Protein AF-A0A316DZK2-F1 (afdb_monomer)

Mean predicted aligned error: 5.77 Å

pLDDT: mean 85.14, std 9.12, range [50.69, 95.19]

Solvent-accessible surface area (backbone atoms only — not comparable to full-atom values): 5321 Å² total; per-residue (Å²): 132,59,74,68,58,55,52,53,51,51,52,32,53,53,52,26,54,52,23,50,53,50,22,53,54,19,45,54,47,18,72,75,63,73,36,71,27,23,49,31,23,23,52,16,24,47,54,41,28,51,48,39,60,46,48,61,54,49,52,55,55,36,69,74,75,49,57,74,67,59,48,53,53,49,54,50,51,56,47,55,54,45,51,54,24,48,50,42,19,49,53,12,48,52,49,46,51,53,55,52,58,65,71,77,110

Radius of gyration: 16.9 Å; Cα contacts (8 Å, |Δi|>4): 92; chains: 1; bounding box: 46×22×47 Å

Sequence (105 aa):
MDNYEIYFLFGSIIGFIVQVVIFIFSLLYYLKSKSIAGLLMGVGSCLSALLFIIRPILTTLIARNMGAMELVNIQGYLTIVGALFACVFTIGFVLAILKMLKTTN

Secondary structure (DSSP, 8-state):
--HHHHHHHHHHHHHHHHHHHHHHHHHHHHHHH--HHHHHHHHHHHHHHHHHHHHHHHHHHHHHHS-HHHHHHHHHHHHHHHHHHHHHHHHHHHHHHHHHHHHH-

Structure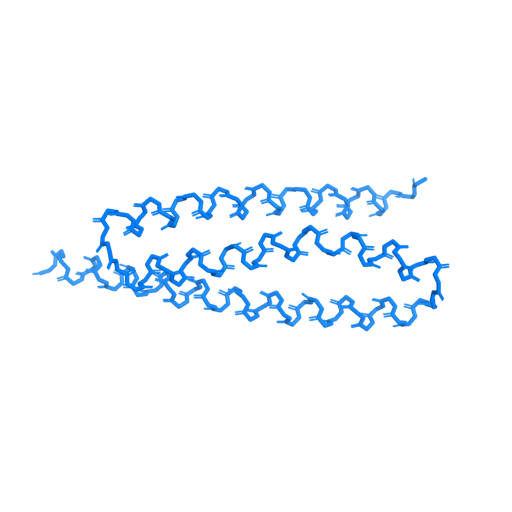 (mmCIF, N/CA/C/O backbone):
data_AF-A0A316DZK2-F1
#
_entry.id   AF-A0A316DZK2-F1
#
loop_
_atom_site.group_PDB
_atom_site.id
_atom_site.type_symbol
_atom_site.label_atom_id
_atom_site.label_alt_id
_atom_site.label_comp_id
_atom_site.label_asym_id
_atom_site.label_entity_id
_atom_site.label_seq_id
_atom_site.pdbx_PDB_ins_code
_atom_site.Cartn_x
_atom_site.Cartn_y
_atom_site.Cartn_z
_atom_site.occupancy
_atom_site.B_iso_or_equiv
_atom_site.auth_seq_id
_atom_site.auth_comp_id
_atom_site.auth_asym_id
_atom_site.auth_atom_id
_atom_site.pdbx_PDB_model_num
ATOM 1 N N . MET A 1 1 ? 6.488 4.097 -29.604 1.00 51.59 1 MET A N 1
ATOM 2 C CA . MET A 1 1 ? 5.915 3.484 -28.394 1.00 51.59 1 MET A CA 1
ATOM 3 C C . MET A 1 1 ? 4.892 2.501 -28.881 1.00 51.59 1 MET A C 1
ATOM 5 O O . MET A 1 1 ? 3.932 2.910 -29.527 1.00 51.59 1 MET A O 1
ATOM 9 N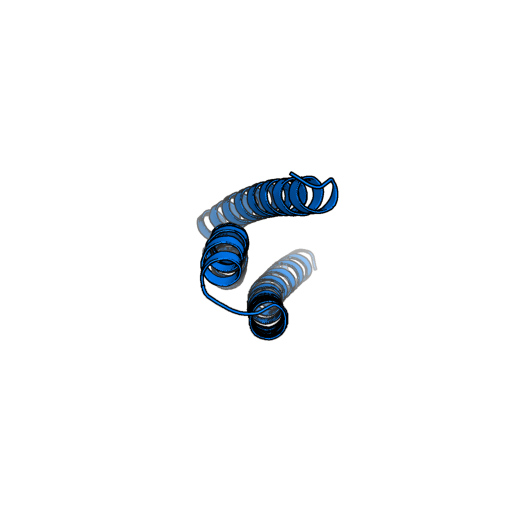 N . ASP A 1 2 ? 5.159 1.225 -28.674 1.00 53.94 2 ASP A N 1
ATOM 10 C CA . ASP A 1 2 ? 4.242 0.174 -29.085 1.00 53.94 2 ASP A CA 1
ATOM 11 C C . ASP A 1 2 ? 2.998 0.197 -28.187 1.00 53.94 2 ASP A C 1
ATOM 13 O O . ASP A 1 2 ? 3.070 0.570 -27.014 1.00 53.94 2 ASP A O 1
ATOM 17 N N . ASN A 1 3 ? 1.841 -0.198 -28.726 1.00 67.88 3 ASN A N 1
ATOM 18 C CA . ASN A 1 3 ? 0.547 -0.114 -28.031 1.00 67.88 3 ASN A CA 1
ATOM 19 C C . ASN A 1 3 ? 0.567 -0.726 -26.613 1.00 67.88 3 ASN A C 1
ATOM 21 O O . ASN A 1 3 ? -0.118 -0.229 -25.721 1.00 67.88 3 ASN A O 1
ATOM 25 N N . TYR A 1 4 ? 1.375 -1.765 -26.371 1.00 64.50 4 TYR A N 1
ATOM 26 C CA . TYR A 1 4 ? 1.493 -2.420 -25.063 1.00 64.50 4 TYR A CA 1
ATOM 27 C C . TYR A 1 4 ? 2.124 -1.527 -23.977 1.00 64.50 4 TYR A C 1
ATOM 29 O O . TYR A 1 4 ? 1.731 -1.612 -22.813 1.00 64.50 4 TYR A O 1
ATOM 37 N N . GLU A 1 5 ? 3.059 -0.641 -24.333 1.00 65.81 5 GLU A N 1
ATOM 38 C CA . GLU A 1 5 ? 3.719 0.271 -23.386 1.00 65.81 5 GLU A CA 1
ATOM 39 C C . GLU A 1 5 ? 2.728 1.304 -22.851 1.00 65.81 5 GLU A C 1
ATOM 41 O O . GLU A 1 5 ? 2.719 1.620 -21.660 1.00 65.81 5 GLU A O 1
ATOM 46 N N . ILE A 1 6 ? 1.844 1.783 -23.730 1.00 71.81 6 ILE A N 1
ATOM 47 C CA . ILE A 1 6 ? 0.790 2.744 -23.399 1.00 71.81 6 ILE A CA 1
ATOM 48 C C . ILE A 1 6 ? -0.220 2.114 -22.431 1.00 71.81 6 ILE A C 1
ATOM 50 O O . ILE A 1 6 ? -0.569 2.747 -21.435 1.00 71.81 6 ILE A O 1
ATOM 54 N N . TYR A 1 7 ? -0.638 0.861 -22.652 1.00 75.38 7 TYR A N 1
ATOM 55 C CA . TYR A 1 7 ? -1.524 0.154 -21.716 1.00 75.38 7 TYR A CA 1
ATOM 56 C C . TYR A 1 7 ? -0.885 -0.038 -20.339 1.00 75.38 7 TYR A C 1
ATOM 58 O O . TYR A 1 7 ? -1.549 0.160 -19.319 1.00 75.38 7 TYR A O 1
ATOM 66 N N . PHE A 1 8 ? 0.403 -0.388 -20.291 1.00 71.94 8 PHE A N 1
ATOM 67 C CA .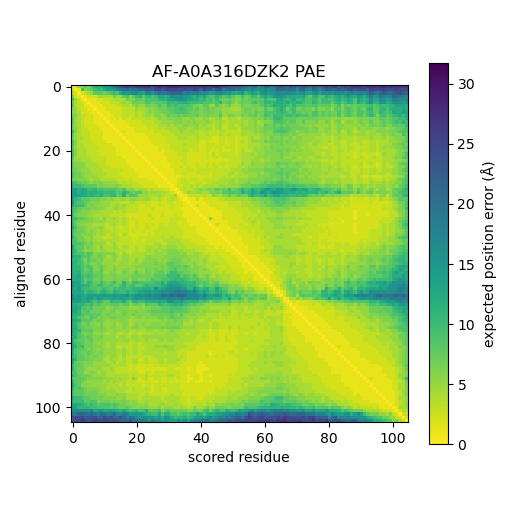 PHE A 1 8 ? 1.112 -0.585 -19.028 1.00 71.94 8 PHE A CA 1
ATOM 68 C C . PHE A 1 8 ? 1.265 0.726 -18.246 1.00 71.94 8 PHE A C 1
ATOM 70 O O . PHE A 1 8 ? 1.067 0.757 -17.027 1.00 71.94 8 PHE A O 1
ATOM 77 N N . LEU A 1 9 ? 1.559 1.824 -18.948 1.00 76.62 9 LEU A N 1
ATOM 78 C CA . LEU A 1 9 ? 1.640 3.162 -18.369 1.00 76.62 9 LEU A CA 1
ATOM 79 C C . LEU A 1 9 ? 0.280 3.607 -17.809 1.00 76.62 9 LEU A C 1
ATOM 81 O O . LEU A 1 9 ? 0.193 3.976 -16.638 1.00 76.62 9 LEU A O 1
ATOM 85 N N . PHE A 1 10 ? -0.788 3.512 -18.607 1.00 81.50 10 PHE A N 1
ATOM 86 C CA . PHE A 1 10 ? -2.140 3.880 -18.175 1.00 81.50 10 PHE A CA 1
ATOM 87 C C . PHE A 1 10 ? -2.620 3.036 -16.993 1.00 81.50 10 PHE A C 1
ATOM 89 O O . PHE A 1 10 ? -3.126 3.586 -16.016 1.00 81.50 10 PHE A O 1
ATOM 96 N N . GLY A 1 11 ? -2.419 1.716 -17.041 1.00 82.94 11 GLY A N 1
ATOM 97 C CA . GLY A 1 11 ? -2.768 0.820 -15.939 1.00 82.94 11 GLY A CA 1
ATOM 98 C C . GLY A 1 11 ? -2.025 1.165 -14.647 1.00 82.94 11 GLY A C 1
ATOM 99 O O . GLY A 1 11 ? -2.625 1.163 -13.573 1.00 82.94 11 GLY A O 1
ATOM 100 N N . SER A 1 12 ? -0.747 1.539 -14.750 1.00 80.06 12 SER A N 1
ATOM 101 C CA . SER A 1 12 ? 0.056 1.954 -13.594 1.00 80.06 12 SER A CA 1
ATOM 102 C C . SER A 1 12 ? -0.429 3.279 -12.998 1.00 80.06 12 SER A C 1
ATOM 104 O O . SER A 1 12 ? -0.525 3.394 -11.778 1.00 80.06 12 SER A O 1
ATOM 106 N N . ILE A 1 13 ? -0.798 4.253 -13.837 1.00 84.88 13 ILE A N 1
ATOM 107 C CA . ILE A 1 13 ? -1.344 5.549 -13.397 1.00 84.88 13 ILE A CA 1
ATOM 108 C C . ILE A 1 13 ? -2.699 5.366 -12.707 1.00 84.88 13 ILE A C 1
ATOM 110 O O . ILE A 1 13 ? -2.908 5.891 -11.614 1.00 84.88 13 ILE A O 1
ATOM 114 N N . ILE A 1 14 ? -3.614 4.600 -13.308 1.00 88.00 14 ILE A N 1
ATOM 115 C CA . ILE A 1 14 ? -4.931 4.328 -12.716 1.00 88.00 14 ILE A CA 1
ATOM 116 C C . ILE A 1 14 ? -4.763 3.592 -11.384 1.00 88.00 14 ILE A C 1
ATOM 118 O O . ILE A 1 14 ? -5.350 3.997 -10.381 1.00 88.00 14 ILE A O 1
ATOM 122 N N . GLY A 1 15 ? -3.922 2.553 -11.352 1.00 84.62 15 GLY A N 1
ATOM 123 C CA . GLY A 1 15 ? -3.617 1.808 -10.131 1.00 84.62 15 GLY A CA 1
ATOM 124 C C . GLY A 1 15 ? -3.054 2.703 -9.026 1.00 84.62 15 GLY A C 1
ATOM 125 O O . GLY A 1 15 ? -3.491 2.613 -7.879 1.00 84.62 15 GLY A O 1
ATOM 126 N N . PHE A 1 16 ? -2.156 3.626 -9.374 1.00 86.00 16 PHE A N 1
ATOM 127 C CA . PHE A 1 16 ? -1.621 4.612 -8.440 1.00 86.00 16 PHE A CA 1
ATOM 128 C C . PHE A 1 16 ? -2.711 5.528 -7.866 1.00 86.00 16 PHE A C 1
ATOM 130 O O . PHE A 1 16 ? -2.810 5.662 -6.647 1.00 86.00 16 PHE A O 1
ATOM 137 N N . ILE A 1 17 ? -3.565 6.110 -8.716 1.00 90.06 17 ILE A N 1
ATOM 138 C CA . ILE A 1 17 ? -4.657 6.998 -8.280 1.00 90.06 17 ILE A CA 1
ATOM 139 C C . ILE A 1 17 ? -5.593 6.264 -7.315 1.00 90.06 17 ILE A C 1
ATOM 141 O O . ILE A 1 17 ? -5.922 6.793 -6.253 1.00 90.06 17 ILE A O 1
ATOM 145 N N . VAL A 1 18 ? -5.980 5.028 -7.644 1.00 90.81 18 VAL A N 1
ATOM 146 C CA . VAL A 1 18 ? -6.835 4.200 -6.781 1.00 90.81 18 VAL A CA 1
ATOM 147 C C . VAL A 1 18 ? -6.182 3.979 -5.417 1.00 90.81 18 VAL A C 1
ATOM 149 O O . VAL A 1 18 ? -6.835 4.168 -4.391 1.00 90.81 18 VAL A O 1
ATOM 152 N N . GLN A 1 19 ? -4.893 3.638 -5.377 1.00 88.44 19 GLN A N 1
ATOM 153 C CA . GLN A 1 19 ? -4.192 3.414 -4.111 1.00 88.44 19 GLN A CA 1
ATOM 154 C C . GLN A 1 19 ? -4.056 4.687 -3.271 1.00 88.44 19 GLN A C 1
ATOM 156 O O . GLN A 1 19 ? -4.198 4.623 -2.052 1.00 88.44 19 GLN A O 1
ATOM 161 N N . VAL A 1 20 ? -3.858 5.851 -3.895 1.00 89.25 20 VAL A N 1
ATOM 162 C CA . VAL A 1 20 ? -3.850 7.145 -3.191 1.00 89.25 20 VAL A CA 1
ATOM 163 C C . VAL A 1 20 ? -5.211 7.434 -2.559 1.00 89.25 20 VAL A C 1
ATOM 165 O O . VAL A 1 20 ? -5.278 7.834 -1.398 1.00 89.25 20 VAL A O 1
ATOM 168 N N . VAL A 1 21 ? -6.304 7.190 -3.283 1.00 93.25 21 VAL A N 1
ATOM 169 C CA . VAL A 1 21 ? -7.661 7.363 -2.746 1.00 93.25 21 VAL A CA 1
ATOM 170 C C . VAL A 1 21 ? -7.888 6.437 -1.548 1.00 93.25 21 VAL A C 1
ATOM 172 O O . VAL A 1 21 ? -8.316 6.896 -0.487 1.00 93.25 21 VAL A O 1
ATOM 175 N N . ILE A 1 22 ? -7.542 5.152 -1.675 1.00 92.25 22 ILE A N 1
ATOM 176 C CA . ILE A 1 22 ? -7.639 4.173 -0.581 1.00 92.25 22 ILE A CA 1
ATOM 177 C C . ILE A 1 22 ? -6.798 4.613 0.621 1.00 92.25 22 ILE A C 1
ATOM 179 O O . ILE A 1 22 ? -7.259 4.516 1.762 1.00 92.25 22 ILE A O 1
ATOM 183 N N . PHE A 1 23 ? -5.593 5.128 0.385 1.00 91.62 23 PHE A N 1
ATOM 184 C CA . PHE A 1 23 ? -4.717 5.630 1.435 1.00 91.62 23 PHE A CA 1
ATOM 185 C C . PHE A 1 23 ? -5.351 6.794 2.199 1.00 91.62 23 PHE A C 1
ATOM 187 O O . PHE A 1 23 ? -5.394 6.758 3.428 1.00 91.62 23 PHE A O 1
ATOM 194 N N . ILE A 1 24 ? -5.917 7.780 1.496 1.00 92.81 24 ILE A N 1
ATOM 195 C CA . ILE A 1 24 ? -6.604 8.923 2.117 1.00 92.81 24 ILE A CA 1
ATOM 196 C C . ILE A 1 24 ? -7.765 8.440 2.994 1.00 92.81 24 ILE A C 1
ATOM 198 O O . ILE A 1 24 ? -7.856 8.830 4.159 1.00 92.81 24 ILE A O 1
ATOM 202 N N . PHE A 1 25 ? -8.622 7.548 2.488 1.00 92.25 25 PHE A N 1
ATOM 203 C CA . PHE A 1 25 ? -9.731 7.001 3.280 1.00 92.25 25 PHE A CA 1
ATOM 204 C C . PHE A 1 25 ? -9.252 6.189 4.487 1.00 92.25 25 PHE A C 1
ATOM 206 O O . PHE A 1 25 ? -9.824 6.302 5.574 1.00 92.25 25 PHE A O 1
ATOM 213 N N . SER A 1 26 ? -8.178 5.418 4.329 1.00 91.38 26 SER A N 1
ATOM 214 C CA . SER A 1 26 ? -7.564 4.656 5.420 1.00 91.38 26 SER A CA 1
ATOM 215 C C . SER A 1 26 ? -6.994 5.579 6.499 1.00 91.38 26 SER A C 1
ATOM 217 O O . SER A 1 26 ? -7.185 5.328 7.690 1.00 91.38 26 SER A O 1
ATOM 219 N N . LEU A 1 27 ? -6.367 6.690 6.098 1.00 90.50 27 LEU A N 1
ATOM 220 C CA . LEU A 1 27 ? -5.847 7.713 7.000 1.00 90.50 27 LEU A CA 1
ATOM 221 C C . LEU A 1 27 ? -6.980 8.413 7.761 1.00 90.50 27 LEU A C 1
ATOM 223 O O . LEU A 1 27 ? -6.910 8.542 8.980 1.00 90.50 27 LEU A O 1
ATOM 227 N N . LEU A 1 28 ? -8.054 8.812 7.074 1.00 91.44 28 LEU A N 1
ATOM 228 C CA . LEU A 1 28 ? -9.238 9.404 7.706 1.00 91.44 28 LEU A CA 1
ATOM 229 C C . LEU A 1 28 ? -9.878 8.440 8.713 1.00 91.44 28 LEU A C 1
ATOM 231 O O . LEU A 1 28 ? -10.218 8.836 9.831 1.00 91.44 28 LEU A O 1
ATOM 235 N N . TYR A 1 29 ? -9.999 7.161 8.349 1.00 89.56 29 TYR A N 1
ATOM 236 C CA . TYR A 1 29 ? -10.492 6.128 9.254 1.00 89.56 29 TYR A CA 1
ATOM 237 C C . TYR A 1 29 ? -9.571 5.952 10.466 1.00 89.56 29 TYR A C 1
ATOM 239 O O . TYR A 1 29 ? -10.058 5.847 11.596 1.00 89.56 29 TYR A O 1
ATOM 247 N N . TYR A 1 30 ? -8.251 5.964 10.267 1.00 91.19 30 TYR A N 1
ATOM 248 C CA . TYR A 1 30 ? -7.278 5.913 11.355 1.00 91.19 30 TYR A CA 1
ATOM 249 C C . TYR A 1 30 ? -7.399 7.122 12.287 1.00 91.19 30 TYR A C 1
ATOM 251 O O . TYR A 1 30 ? -7.502 6.939 13.494 1.00 91.19 30 TYR A O 1
ATOM 259 N N . LEU A 1 31 ? -7.473 8.344 11.759 1.00 89.81 31 LEU A N 1
ATOM 260 C CA . LEU A 1 31 ? -7.608 9.558 12.571 1.00 89.81 31 LEU A CA 1
ATOM 261 C C . LEU A 1 31 ? -8.899 9.558 13.400 1.00 89.81 31 LEU A C 1
ATOM 263 O O . LEU A 1 31 ? -8.878 9.947 14.567 1.00 89.81 31 LEU A O 1
ATOM 267 N N . LYS A 1 32 ? -10.007 9.071 12.828 1.00 88.31 32 LYS A N 1
ATOM 268 C CA . LYS A 1 32 ? -11.305 8.993 13.514 1.00 88.31 32 LYS A CA 1
ATOM 269 C C . LYS A 1 32 ? -11.364 7.876 14.557 1.00 88.31 32 LYS A C 1
ATOM 271 O O . LYS A 1 32 ? -11.911 8.070 15.636 1.00 88.31 32 LYS A O 1
ATOM 276 N N . SER A 1 33 ? -10.854 6.690 14.228 1.00 84.25 33 SER A N 1
ATOM 277 C CA . SER A 1 33 ? -11.019 5.487 15.058 1.00 84.25 33 SER A CA 1
ATOM 278 C C . SER A 1 33 ? -9.822 5.170 15.956 1.00 84.25 33 SER A C 1
ATOM 280 O O . SER A 1 33 ? -9.955 4.319 16.838 1.00 84.25 33 SER A O 1
ATOM 282 N N . LYS A 1 34 ? -8.660 5.786 15.686 1.00 85.19 34 LYS A N 1
ATOM 283 C CA . LYS A 1 34 ? -7.328 5.477 16.243 1.00 85.19 34 LYS A CA 1
ATOM 284 C C . LYS A 1 34 ? -7.057 3.974 16.335 1.00 85.19 34 LYS A C 1
ATOM 286 O O . LYS A 1 34 ? -6.473 3.486 17.297 1.00 85.19 34 LYS A O 1
ATOM 291 N N . SER A 1 35 ? -7.550 3.220 15.352 1.00 88.62 35 SER A N 1
ATOM 292 C CA . SER A 1 35 ? -7.520 1.760 15.369 1.00 88.62 35 SER A CA 1
ATOM 293 C C . SER A 1 35 ? -6.340 1.204 14.585 1.00 88.62 35 SER A C 1
ATOM 295 O O . SER A 1 35 ? -5.971 1.723 13.532 1.00 88.62 35 SER A O 1
ATOM 297 N N . ILE A 1 36 ? -5.799 0.080 15.057 1.00 88.88 36 ILE A N 1
ATOM 298 C CA . ILE A 1 36 ? -4.732 -0.638 14.351 1.00 88.88 36 ILE A CA 1
ATOM 299 C C . ILE A 1 36 ? -5.163 -1.085 12.946 1.00 88.88 36 ILE A C 1
ATOM 301 O O . ILE A 1 36 ? -4.347 -1.125 12.035 1.00 88.88 36 ILE A O 1
ATOM 305 N N . ALA A 1 37 ? -6.464 -1.329 12.753 1.00 90.25 37 ALA A N 1
ATOM 306 C CA . ALA A 1 37 ? -7.066 -1.642 11.463 1.00 90.25 37 ALA A CA 1
ATOM 307 C C . ALA A 1 37 ? -6.834 -0.522 10.433 1.00 90.25 37 ALA A C 1
ATOM 309 O O . ALA A 1 37 ? -6.324 -0.782 9.346 1.00 90.25 37 ALA A O 1
ATOM 310 N N . GLY A 1 38 ? -7.117 0.733 10.805 1.00 88.31 38 GLY A N 1
ATOM 311 C CA . GLY A 1 38 ? -6.854 1.889 9.941 1.00 88.31 38 GLY A CA 1
ATOM 312 C C . GLY A 1 38 ? -5.373 2.087 9.635 1.00 88.31 38 GLY A C 1
ATOM 313 O O . GLY A 1 38 ? -5.017 2.449 8.517 1.00 88.31 38 GLY A O 1
ATOM 314 N N . LEU A 1 39 ? -4.510 1.791 10.609 1.00 92.06 39 LEU A N 1
ATOM 315 C CA . LEU A 1 39 ? -3.059 1.867 10.452 1.00 92.06 39 LEU A CA 1
ATOM 316 C C . LEU A 1 39 ? -2.561 0.828 9.431 1.00 92.06 39 LEU A C 1
ATOM 318 O O . LEU A 1 39 ? -1.838 1.181 8.505 1.00 92.06 39 LEU A O 1
ATOM 322 N N . LEU A 1 40 ? -3.015 -0.425 9.535 1.00 92.94 40 LEU A N 1
ATOM 323 C CA . LEU A 1 40 ? -2.680 -1.503 8.595 1.00 92.94 40 LEU A CA 1
ATOM 324 C C . LEU A 1 40 ? -3.194 -1.225 7.177 1.00 92.94 40 LEU A C 1
ATOM 326 O O . LEU A 1 40 ? -2.451 -1.403 6.213 1.00 92.94 40 LEU A O 1
ATOM 330 N N . MET A 1 41 ? -4.429 -0.733 7.043 1.00 94.25 41 MET A N 1
ATOM 331 C CA . MET A 1 41 ? -4.972 -0.311 5.747 1.00 94.25 41 MET A CA 1
ATOM 332 C C . MET A 1 41 ? -4.147 0.834 5.140 1.00 94.25 41 MET A C 1
ATOM 334 O O . MET A 1 41 ? -3.796 0.797 3.960 1.00 94.25 41 MET A O 1
ATOM 338 N N . GLY A 1 42 ? -3.779 1.832 5.947 1.00 91.75 42 GLY A N 1
ATOM 339 C CA . GLY A 1 42 ? -2.941 2.947 5.509 1.00 91.75 42 GLY A CA 1
ATOM 340 C C . GLY A 1 42 ? -1.556 2.485 5.055 1.00 91.75 42 GLY A C 1
ATOM 341 O O . GLY A 1 42 ? -1.109 2.839 3.970 1.00 91.75 42 GLY A O 1
ATOM 342 N N . VAL A 1 43 ? -0.889 1.635 5.835 1.00 92.94 43 VAL A N 1
ATOM 343 C CA . VAL A 1 43 ? 0.434 1.103 5.476 1.00 92.94 43 VAL A CA 1
ATOM 344 C C . VAL A 1 43 ? 0.361 0.252 4.206 1.00 92.94 43 VAL A C 1
ATOM 346 O O . VAL A 1 43 ? 1.144 0.477 3.2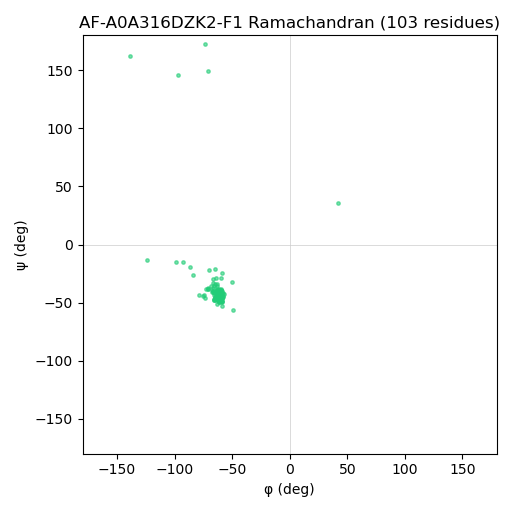86 1.00 92.94 43 VAL A O 1
ATOM 349 N N . GLY A 1 44 ? -0.595 -0.676 4.104 1.00 91.31 44 GLY A N 1
ATOM 350 C CA . GLY A 1 44 ? -0.734 -1.548 2.933 1.00 91.31 44 GLY A CA 1
ATOM 351 C C . GLY A 1 44 ? -1.020 -0.782 1.636 1.00 91.31 44 GLY A C 1
ATOM 352 O O . GLY A 1 44 ? -0.409 -1.066 0.603 1.00 91.31 44 GLY A O 1
ATOM 353 N N . SER A 1 45 ? -1.887 0.233 1.686 1.00 91.69 45 SER A N 1
ATOM 354 C CA . SER A 1 45 ? -2.188 1.088 0.525 1.00 91.69 45 SER A CA 1
ATOM 355 C C . SER A 1 45 ? -1.032 2.022 0.157 1.00 91.69 45 SER A C 1
ATOM 357 O O . SER A 1 45 ? -0.725 2.168 -1.024 1.00 91.69 45 SER A O 1
ATOM 359 N N . CYS A 1 46 ? -0.316 2.576 1.142 1.00 92.88 46 CYS A N 1
ATOM 360 C CA . CYS A 1 46 ? 0.883 3.385 0.908 1.00 92.88 46 CYS A CA 1
ATOM 361 C C . CYS A 1 46 ? 1.992 2.577 0.219 1.00 92.88 46 CYS A C 1
ATOM 363 O O . CYS A 1 46 ? 2.515 2.981 -0.821 1.00 92.88 46 CYS A O 1
ATOM 365 N N . LEU A 1 47 ? 2.305 1.391 0.748 1.00 92.75 47 LEU A N 1
ATOM 366 C CA . LEU A 1 47 ? 3.299 0.492 0.162 1.00 92.75 47 LEU A CA 1
ATOM 367 C C . LEU A 1 47 ? 2.894 0.048 -1.252 1.00 92.75 47 LEU A C 1
ATOM 369 O O . LEU A 1 47 ? 3.728 0.009 -2.157 1.00 92.75 47 LEU A O 1
ATOM 373 N N . SER A 1 48 ? 1.603 -0.219 -1.471 1.00 90.44 48 SER A N 1
ATOM 374 C CA . SER A 1 48 ? 1.070 -0.542 -2.799 1.00 90.44 48 SER A CA 1
ATOM 375 C C . SER A 1 48 ? 1.211 0.629 -3.777 1.00 90.44 48 SER A C 1
ATOM 377 O O . SER A 1 48 ? 1.645 0.421 -4.909 1.00 90.44 48 SER A O 1
ATOM 379 N N . ALA A 1 49 ? 0.914 1.862 -3.352 1.00 88.00 49 ALA A N 1
ATOM 380 C CA . ALA A 1 49 ? 1.077 3.066 -4.169 1.00 88.00 49 ALA A CA 1
ATOM 381 C C . ALA A 1 49 ? 2.539 3.281 -4.594 1.00 88.00 49 ALA A C 1
ATOM 383 O O . ALA A 1 49 ? 2.807 3.554 -5.765 1.00 88.00 49 ALA A O 1
ATOM 384 N N . LEU A 1 50 ? 3.491 3.087 -3.673 1.00 88.00 50 LEU A N 1
ATOM 385 C CA . LEU A 1 50 ? 4.923 3.152 -3.982 1.00 88.00 50 LEU A CA 1
ATOM 386 C C . LEU A 1 50 ? 5.319 2.122 -5.044 1.00 88.00 50 LEU A C 1
ATOM 388 O O . LEU A 1 50 ? 6.086 2.435 -5.952 1.00 88.00 50 LEU A O 1
ATOM 392 N N . LEU A 1 51 ? 4.754 0.916 -4.985 1.00 87.75 51 LEU A N 1
ATOM 393 C CA . LEU A 1 51 ? 5.001 -0.134 -5.972 1.00 87.75 51 LEU A CA 1
ATOM 394 C C . LEU A 1 51 ? 4.532 0.255 -7.383 1.00 87.75 51 LEU A C 1
ATOM 396 O O . LEU A 1 51 ? 5.231 -0.030 -8.356 1.00 87.75 51 LEU A O 1
ATOM 400 N N . PHE A 1 52 ? 3.389 0.937 -7.502 1.00 84.25 52 PHE A N 1
ATOM 401 C CA . PHE A 1 52 ? 2.895 1.451 -8.786 1.00 84.25 52 PHE A CA 1
ATOM 402 C C . PHE A 1 52 ? 3.776 2.565 -9.368 1.00 84.25 52 PHE A C 1
ATOM 404 O O . PHE A 1 52 ? 3.884 2.657 -10.588 1.00 84.25 52 PHE A O 1
ATOM 411 N N . ILE A 1 53 ? 4.450 3.361 -8.527 1.00 83.88 53 ILE A N 1
ATOM 412 C CA . ILE A 1 53 ? 5.446 4.350 -8.978 1.00 83.88 53 ILE A CA 1
ATOM 413 C C . ILE A 1 53 ? 6.755 3.664 -9.389 1.00 83.88 53 ILE A C 1
ATOM 415 O O . ILE A 1 53 ? 7.344 3.992 -10.418 1.00 83.88 53 ILE A O 1
ATOM 419 N N . ILE A 1 54 ? 7.226 2.706 -8.589 1.00 83.50 54 ILE A N 1
ATOM 420 C CA . ILE A 1 54 ? 8.530 2.061 -8.782 1.00 83.50 54 ILE A CA 1
ATOM 421 C C . ILE A 1 54 ? 8.530 1.139 -10.010 1.00 83.50 54 ILE A C 1
ATOM 423 O O . ILE A 1 54 ? 9.524 1.091 -10.734 1.00 83.50 54 ILE A O 1
ATOM 427 N N . ARG A 1 55 ? 7.426 0.430 -10.284 1.00 84.00 55 ARG A N 1
ATOM 428 C CA . ARG A 1 55 ? 7.294 -0.499 -11.425 1.00 84.00 55 ARG A CA 1
ATOM 429 C C . ARG A 1 55 ? 7.732 0.095 -12.771 1.00 84.00 55 ARG A C 1
ATOM 431 O O . ARG A 1 55 ? 8.612 -0.503 -13.393 1.00 84.00 55 ARG A O 1
ATOM 438 N N . PRO A 1 56 ? 7.190 1.228 -13.252 1.00 79.19 56 PRO A N 1
ATOM 439 C CA . PRO A 1 56 ? 7.605 1.801 -14.533 1.00 79.19 56 PRO A CA 1
ATOM 440 C C . PRO A 1 56 ? 9.067 2.280 -14.529 1.00 79.19 56 PRO A C 1
ATOM 442 O O . PRO A 1 56 ? 9.761 2.129 -15.535 1.00 79.19 56 PRO A O 1
ATOM 445 N N . ILE A 1 57 ? 9.573 2.786 -13.399 1.00 82.06 57 ILE A N 1
ATOM 446 C CA . ILE A 1 57 ? 10.970 3.236 -13.266 1.00 82.06 57 ILE A CA 1
ATOM 447 C C . ILE A 1 57 ? 11.935 2.051 -13.386 1.00 82.06 57 ILE A C 1
ATOM 449 O O . ILE A 1 57 ? 12.888 2.097 -14.160 1.00 82.06 57 ILE A O 1
ATOM 453 N N . LEU A 1 58 ? 11.671 0.956 -12.670 1.00 81.50 58 LEU A N 1
ATOM 454 C CA . LEU A 1 58 ? 12.488 -0.253 -12.769 1.00 81.50 58 LEU A CA 1
ATOM 455 C C . LEU A 1 58 ? 12.392 -0.871 -14.161 1.00 81.50 58 LEU A C 1
ATOM 457 O O . LEU A 1 58 ? 13.419 -1.171 -14.759 1.00 81.50 58 LEU A O 1
ATOM 461 N N . THR A 1 59 ? 11.182 -0.994 -14.710 1.00 78.94 59 THR A N 1
ATOM 462 C CA . THR A 1 59 ? 10.971 -1.579 -16.045 1.00 78.94 59 THR A CA 1
ATOM 463 C C . THR A 1 59 ? 11.776 -0.827 -17.110 1.00 78.94 59 THR A C 1
ATOM 465 O O . THR A 1 59 ? 12.438 -1.453 -17.932 1.00 78.94 59 THR A O 1
ATOM 468 N N . THR A 1 60 ? 11.797 0.509 -17.066 1.00 77.50 60 THR A N 1
ATOM 469 C CA . THR A 1 60 ? 12.568 1.335 -18.015 1.00 77.50 60 THR A CA 1
ATOM 470 C C . THR A 1 60 ? 14.081 1.263 -17.797 1.00 77.50 60 THR A C 1
ATOM 472 O O . THR A 1 60 ? 14.831 1.219 -18.773 1.00 77.50 60 THR A O 1
ATOM 475 N N . LEU A 1 61 ? 14.551 1.213 -16.547 1.00 79.31 61 LEU A N 1
ATOM 476 C CA . LEU A 1 61 ? 15.974 1.040 -16.226 1.00 79.31 61 LEU A CA 1
ATOM 477 C C . LEU A 1 61 ? 16.508 -0.327 -16.665 1.00 79.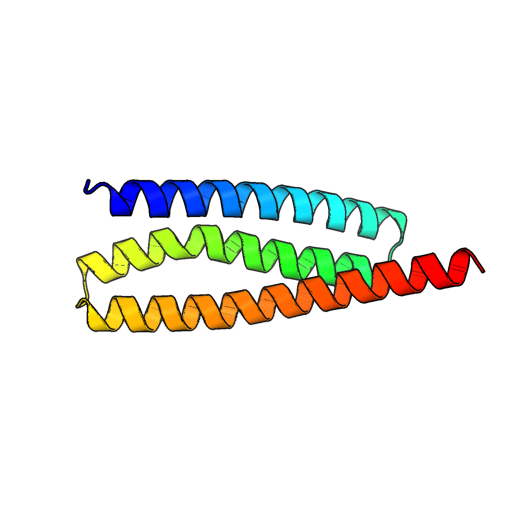31 61 LEU A C 1
ATOM 479 O O . LEU A 1 61 ? 17.612 -0.410 -17.198 1.00 79.31 61 LEU A O 1
ATOM 483 N N . ILE A 1 62 ? 15.729 -1.386 -16.455 1.00 78.81 62 ILE A N 1
ATOM 484 C CA . ILE A 1 62 ? 16.109 -2.764 -16.779 1.00 78.81 62 ILE A CA 1
ATOM 485 C C . ILE A 1 62 ? 16.057 -2.973 -18.288 1.00 78.81 62 ILE A C 1
ATOM 487 O O . ILE A 1 62 ? 17.031 -3.453 -18.848 1.00 78.81 62 ILE A O 1
ATOM 491 N N . ALA A 1 63 ? 14.997 -2.522 -18.968 1.00 72.69 63 ALA A N 1
ATOM 492 C CA . ALA A 1 63 ? 14.894 -2.627 -20.427 1.00 72.69 63 ALA A CA 1
ATOM 493 C C . ALA A 1 63 ? 16.041 -1.917 -21.172 1.00 72.69 63 ALA A C 1
ATOM 495 O O . ALA A 1 63 ? 16.354 -2.271 -22.304 1.00 72.69 63 ALA A O 1
ATOM 496 N N . ARG A 1 64 ? 16.680 -0.919 -20.545 1.00 75.00 64 ARG A N 1
ATOM 497 C CA . ARG A 1 64 ? 17.842 -0.211 -21.103 1.00 75.00 64 ARG A CA 1
ATOM 498 C C . ARG A 1 64 ? 19.184 -0.900 -20.862 1.00 75.00 64 ARG A C 1
ATOM 500 O O . ARG A 1 64 ? 20.109 -0.647 -21.623 1.00 75.00 64 ARG A O 1
ATOM 507 N N . ASN A 1 65 ? 19.309 -1.707 -19.809 1.00 76.44 65 ASN A N 1
ATOM 508 C CA . ASN A 1 65 ? 20.605 -2.204 -19.330 1.00 76.44 65 ASN A CA 1
ATOM 509 C C . ASN A 1 65 ? 20.698 -3.736 -19.241 1.00 76.44 65 ASN A C 1
ATOM 511 O O . ASN A 1 65 ? 21.787 -4.265 -19.043 1.00 76.44 65 ASN A O 1
ATOM 515 N N . MET A 1 66 ? 19.576 -4.450 -19.329 1.00 75.88 66 MET A N 1
ATOM 516 C CA . MET A 1 66 ? 19.470 -5.884 -19.059 1.00 75.88 66 MET A CA 1
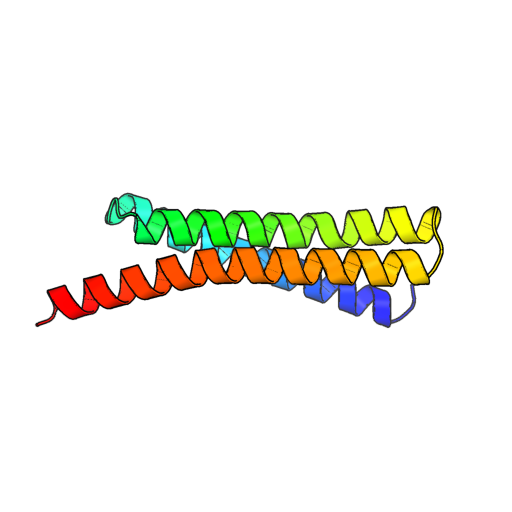ATOM 517 C C . MET A 1 66 ? 18.564 -6.568 -20.092 1.00 75.88 66 MET A C 1
ATOM 519 O O . MET A 1 66 ? 17.800 -5.914 -20.804 1.00 75.88 66 MET A O 1
ATOM 523 N N . GLY A 1 67 ? 18.667 -7.894 -20.190 1.00 81.56 67 GLY A N 1
ATOM 524 C CA . GLY A 1 67 ? 17.904 -8.699 -21.137 1.00 81.56 67 GLY A CA 1
ATOM 525 C C . GLY A 1 67 ? 16.425 -8.866 -20.771 1.00 81.56 67 GLY A C 1
ATOM 526 O O . GLY A 1 67 ? 15.946 -8.491 -19.697 1.00 81.56 67 GLY A O 1
ATOM 527 N N . ALA A 1 68 ? 15.672 -9.467 -21.697 1.00 79.06 68 ALA A N 1
ATOM 528 C CA . ALA A 1 68 ? 14.238 -9.706 -21.532 1.00 79.06 68 ALA A CA 1
ATOM 529 C C . ALA A 1 68 ? 13.915 -10.665 -20.368 1.00 79.06 68 ALA A C 1
ATOM 531 O O . ALA A 1 68 ? 12.857 -10.552 -19.750 1.00 79.06 68 ALA A O 1
ATOM 532 N N . MET A 1 69 ? 14.817 -11.596 -20.043 1.00 83.56 69 MET A N 1
ATOM 533 C CA . MET A 1 69 ? 14.601 -12.586 -18.983 1.00 83.56 69 MET A CA 1
ATOM 534 C C . MET A 1 69 ? 14.682 -11.948 -17.588 1.00 83.56 69 MET A C 1
ATOM 536 O O . MET A 1 69 ? 13.883 -12.253 -16.702 1.00 83.56 69 MET A O 1
ATOM 540 N N . GLU A 1 70 ? 15.596 -11.002 -17.401 1.00 83.75 70 GLU A N 1
ATOM 541 C CA . GLU A 1 70 ? 15.764 -10.247 -16.163 1.00 83.75 70 GLU A CA 1
ATOM 542 C C . GLU A 1 70 ? 14.576 -9.317 -15.905 1.00 83.75 70 GLU A C 1
ATOM 544 O O . GLU A 1 70 ? 14.123 -9.193 -14.764 1.00 83.75 70 GLU A O 1
ATOM 549 N N . LEU A 1 71 ? 14.007 -8.742 -16.970 1.00 82.31 71 LEU A N 1
ATOM 550 C CA . LEU A 1 71 ? 12.764 -7.975 -16.906 1.00 82.31 71 LEU A CA 1
ATOM 551 C C . LEU A 1 71 ? 11.612 -8.828 -16.357 1.00 82.31 71 LEU A C 1
ATOM 553 O O . LEU A 1 71 ? 10.922 -8.408 -15.429 1.00 82.31 71 LEU A O 1
ATOM 557 N N . VAL A 1 72 ? 11.425 -10.042 -16.887 1.00 84.88 72 VAL A N 1
ATOM 558 C CA . VAL A 1 72 ? 10.372 -10.968 -16.436 1.00 84.88 72 VAL A CA 1
ATOM 559 C C . VAL A 1 72 ? 10.553 -11.332 -14.962 1.00 84.88 72 VAL A C 1
ATOM 561 O O . VAL A 1 72 ? 9.594 -11.255 -14.191 1.00 84.88 72 VAL A O 1
ATOM 564 N N . ASN A 1 73 ? 11.780 -11.654 -14.543 1.00 86.88 73 ASN A N 1
ATOM 565 C CA . ASN A 1 73 ? 12.075 -12.005 -13.152 1.00 86.88 73 ASN A CA 1
ATOM 566 C C . ASN A 1 73 ? 11.746 -10.858 -12.188 1.00 86.88 73 ASN A C 1
ATOM 568 O O . ASN A 1 73 ? 11.094 -11.075 -11.165 1.00 86.88 73 ASN A O 1
ATOM 572 N N . ILE A 1 74 ? 12.135 -9.625 -12.522 1.00 85.62 74 ILE A N 1
ATOM 573 C CA . ILE A 1 74 ? 11.860 -8.459 -11.674 1.00 85.62 74 ILE A CA 1
ATOM 574 C C . ILE A 1 74 ? 10.362 -8.163 -11.600 1.00 85.62 74 ILE A C 1
ATOM 576 O O . ILE A 1 74 ? 9.850 -7.922 -10.506 1.00 85.62 74 ILE A O 1
ATOM 580 N N . GLN A 1 75 ? 9.625 -8.268 -12.705 1.00 84.56 75 GLN A N 1
ATOM 581 C CA . GLN A 1 75 ? 8.166 -8.123 -12.664 1.00 84.56 75 GLN A CA 1
ATOM 582 C C . GLN A 1 75 ? 7.499 -9.223 -11.824 1.00 84.56 75 GLN A C 1
ATOM 584 O O . GLN A 1 75 ? 6.519 -8.949 -11.122 1.00 84.56 75 GLN A O 1
ATOM 589 N N . GLY A 1 76 ? 8.052 -10.440 -11.829 1.00 85.94 76 GLY A N 1
ATOM 590 C CA . GLY A 1 76 ? 7.662 -11.521 -10.922 1.00 85.94 76 GLY A CA 1
ATOM 591 C C . GLY A 1 76 ? 7.839 -11.130 -9.453 1.00 85.94 76 GLY A C 1
ATOM 592 O O . GLY A 1 76 ? 6.872 -11.154 -8.687 1.00 85.94 76 GLY A O 1
ATOM 593 N N . TYR A 1 77 ? 9.032 -10.665 -9.068 1.00 88.62 77 TYR A N 1
ATOM 594 C CA . TYR A 1 77 ? 9.303 -10.196 -7.704 1.00 88.62 77 TYR A CA 1
ATOM 595 C C . TYR A 1 77 ? 8.384 -9.042 -7.288 1.00 88.62 77 TYR A C 1
ATOM 597 O O . TYR A 1 77 ? 7.780 -9.091 -6.218 1.00 88.62 77 TYR A O 1
ATOM 605 N N . LEU A 1 78 ? 8.192 -8.035 -8.145 1.00 88.69 78 LEU A N 1
ATOM 606 C CA . LEU A 1 78 ? 7.302 -6.901 -7.864 1.00 88.69 78 LEU A CA 1
ATOM 607 C C . LEU A 1 78 ? 5.829 -7.315 -7.756 1.00 88.69 78 LEU A C 1
ATOM 609 O O . LEU A 1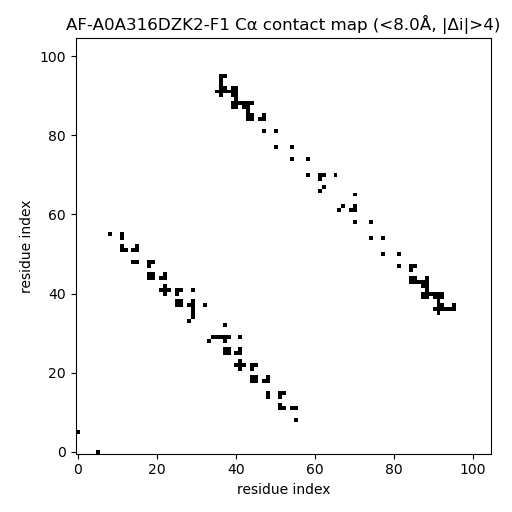 78 ? 5.019 -6.583 -7.188 1.00 88.69 78 LEU A O 1
ATOM 613 N N . THR A 1 79 ? 5.443 -8.458 -8.321 1.00 89.44 79 THR A N 1
ATOM 614 C CA . THR A 1 79 ? 4.091 -9.015 -8.172 1.00 89.44 79 THR A CA 1
ATOM 615 C C . THR A 1 79 ? 3.932 -9.709 -6.828 1.00 89.44 79 THR A C 1
ATOM 617 O O . THR A 1 79 ? 2.953 -9.448 -6.133 1.00 89.44 79 THR A O 1
ATOM 620 N N . ILE A 1 80 ? 4.922 -10.499 -6.407 1.00 91.94 80 ILE A N 1
ATOM 621 C CA . ILE A 1 80 ? 4.942 -11.127 -5.077 1.00 91.94 80 ILE A CA 1
ATOM 622 C C . ILE A 1 80 ? 4.931 -10.056 -3.980 1.00 91.94 80 ILE A C 1
ATOM 624 O O . ILE A 1 80 ? 4.107 -10.111 -3.070 1.00 91.94 80 ILE A O 1
ATOM 628 N N . VAL A 1 81 ? 5.792 -9.041 -4.091 1.00 91.19 81 VAL A N 1
ATOM 629 C CA . VAL A 1 81 ? 5.844 -7.930 -3.126 1.00 91.19 81 VAL A CA 1
ATOM 630 C C . VAL A 1 81 ? 4.513 -7.171 -3.093 1.00 91.19 81 VAL A C 1
ATOM 632 O O . VAL A 1 81 ? 4.008 -6.862 -2.016 1.00 91.19 81 VAL A O 1
ATOM 635 N N . GLY A 1 82 ? 3.893 -6.937 -4.255 1.00 90.19 82 GLY A N 1
ATOM 636 C CA . GLY A 1 82 ? 2.572 -6.309 -4.328 1.00 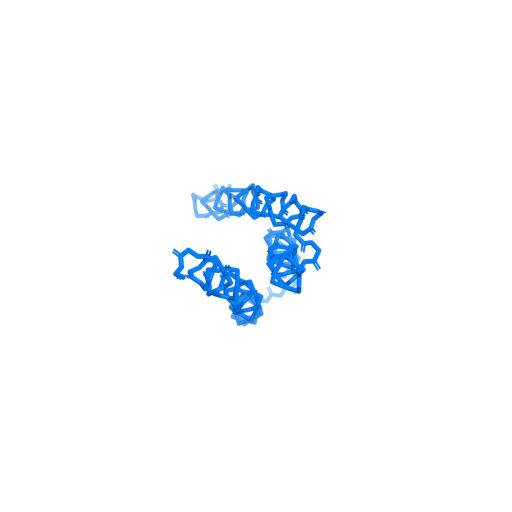90.19 82 GLY A CA 1
ATOM 637 C C . GLY A 1 82 ? 1.483 -7.125 -3.638 1.00 90.19 82 GLY A C 1
ATOM 638 O O . GLY A 1 82 ? 0.668 -6.564 -2.908 1.00 90.19 82 GLY A O 1
ATOM 639 N N . ALA A 1 83 ? 1.503 -8.449 -3.799 1.00 90.50 83 ALA A N 1
ATOM 640 C CA . ALA A 1 83 ? 0.576 -9.343 -3.113 1.00 90.50 83 ALA A CA 1
ATOM 641 C C . ALA A 1 83 ? 0.752 -9.289 -1.586 1.00 90.50 83 ALA A C 1
ATOM 643 O O . ALA A 1 83 ? -0.239 -9.256 -0.861 1.00 90.50 83 ALA A O 1
ATOM 644 N N . LEU A 1 84 ? 1.990 -9.198 -1.087 1.00 93.81 84 LEU A N 1
ATOM 645 C CA . LEU A 1 84 ? 2.248 -9.035 0.348 1.00 93.81 84 LEU A CA 1
ATOM 646 C C . LEU A 1 84 ? 1.644 -7.734 0.893 1.00 93.81 84 LEU A C 1
ATOM 648 O O . LEU A 1 84 ? 1.015 -7.746 1.951 1.00 93.81 84 LEU A O 1
ATOM 652 N N . PHE A 1 85 ? 1.777 -6.620 0.172 1.00 93.38 85 PHE A N 1
ATOM 653 C CA . PHE A 1 85 ? 1.180 -5.346 0.590 1.00 93.38 85 PHE A CA 1
ATOM 654 C C . PHE A 1 85 ? -0.350 -5.385 0.554 1.00 93.38 85 PHE A C 1
ATOM 656 O O . PHE A 1 85 ? -0.998 -4.869 1.468 1.00 93.38 85 PHE A O 1
ATOM 663 N N . ALA A 1 86 ? -0.925 -6.060 -0.445 1.00 90.00 86 ALA A N 1
ATOM 664 C CA . ALA A 1 86 ? -2.358 -6.313 -0.502 1.00 90.00 86 ALA A CA 1
ATOM 665 C C . ALA A 1 86 ? -2.829 -7.139 0.706 1.00 90.00 86 ALA A C 1
ATOM 667 O O . ALA A 1 86 ? -3.820 -6.772 1.328 1.00 90.00 86 ALA A O 1
ATOM 668 N N . CYS A 1 87 ? -2.090 -8.175 1.120 1.00 94.25 87 CYS A N 1
ATOM 669 C CA . CYS A 1 87 ? -2.404 -8.939 2.332 1.00 94.25 87 CYS A CA 1
ATOM 670 C C . CYS A 1 87 ? -2.432 -8.052 3.586 1.00 94.25 87 CYS A C 1
ATOM 672 O O . CYS A 1 87 ? -3.372 -8.147 4.374 1.00 94.25 87 CYS A O 1
ATOM 674 N N . VAL A 1 88 ? -1.450 -7.159 3.761 1.00 94.12 88 VAL A N 1
ATOM 675 C CA . VAL A 1 88 ? -1.418 -6.213 4.894 1.00 94.12 88 VAL A CA 1
ATOM 676 C C . VAL A 1 88 ? -2.659 -5.316 4.895 1.00 94.12 88 VAL A C 1
ATOM 678 O O . VAL A 1 88 ? -3.314 -5.168 5.931 1.00 94.12 88 VAL A O 1
ATOM 681 N N . PHE A 1 89 ? -3.022 -4.768 3.731 1.00 94.31 89 PHE A N 1
ATOM 682 C CA . PHE A 1 89 ? -4.239 -3.974 3.578 1.00 94.31 89 PHE A CA 1
ATOM 683 C C . PHE A 1 89 ? -5.494 -4.784 3.926 1.00 94.31 89 PHE A C 1
ATOM 685 O O .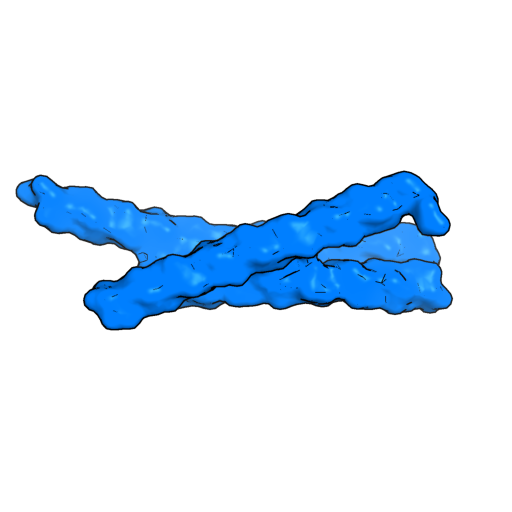 PHE A 1 89 ? -6.314 -4.337 4.728 1.00 94.31 89 PHE A O 1
ATOM 692 N N . THR A 1 90 ? -5.634 -5.986 3.361 1.00 94.75 90 THR A N 1
ATOM 693 C CA . THR A 1 90 ? -6.799 -6.855 3.551 1.00 94.75 90 THR A CA 1
ATOM 694 C C . THR A 1 90 ? -6.973 -7.256 5.009 1.00 94.75 90 THR A C 1
ATOM 696 O O . THR A 1 90 ? -8.094 -7.223 5.508 1.00 94.75 90 THR A O 1
ATOM 699 N N . ILE A 1 91 ? -5.891 -7.566 5.727 1.00 95.19 91 ILE A N 1
ATOM 700 C CA . ILE A 1 91 ? -5.952 -7.846 7.168 1.00 95.19 91 ILE A CA 1
ATOM 701 C C . ILE A 1 91 ? -6.499 -6.626 7.917 1.00 95.19 91 ILE A C 1
ATOM 703 O O . ILE A 1 91 ? -7.428 -6.760 8.714 1.00 95.19 91 ILE A O 1
ATOM 707 N N . GLY A 1 92 ? -5.980 -5.429 7.629 1.00 92.75 92 GLY A N 1
ATOM 708 C CA . GLY A 1 92 ? -6.494 -4.188 8.212 1.00 92.75 92 GLY A CA 1
ATOM 709 C C . GLY A 1 92 ? -7.982 -3.973 7.920 1.00 92.75 92 GLY A C 1
ATOM 710 O O . GLY A 1 92 ? -8.754 -3.659 8.825 1.00 92.75 92 GLY A O 1
ATOM 711 N N . PHE A 1 93 ? -8.400 -4.215 6.679 1.00 93.56 93 PHE A N 1
ATOM 712 C CA . PHE A 1 93 ? -9.786 -4.069 6.242 1.00 93.56 93 PHE A CA 1
ATOM 713 C C . PHE A 1 93 ? -10.733 -5.059 6.936 1.00 93.56 93 PHE A C 1
ATOM 715 O O . PHE A 1 93 ? -11.781 -4.660 7.445 1.00 93.56 93 PHE A O 1
ATOM 722 N N . VAL A 1 94 ? -10.347 -6.333 7.038 1.00 95.06 94 VAL A N 1
ATOM 723 C CA . VAL A 1 94 ? -11.123 -7.360 7.753 1.00 95.06 94 VAL A CA 1
ATOM 724 C C . VAL A 1 94 ? -11.284 -6.986 9.226 1.00 95.06 94 VAL A C 1
ATOM 726 O O . VAL A 1 94 ? -12.392 -7.052 9.756 1.00 95.06 94 VAL A O 1
ATOM 729 N N . LEU A 1 95 ? -10.218 -6.522 9.885 1.00 92.88 95 LEU A N 1
ATOM 730 C CA . LEU A 1 95 ? -10.291 -6.064 11.276 1.00 92.88 95 LEU A CA 1
ATOM 731 C C . LEU A 1 95 ? -11.240 -4.869 11.448 1.00 92.88 95 LEU A C 1
ATOM 733 O O . LEU A 1 95 ? -11.974 -4.809 12.438 1.00 92.88 95 LEU A O 1
ATOM 737 N N . ALA A 1 96 ? -11.256 -3.934 10.493 1.00 91.44 96 ALA A N 1
ATOM 738 C CA . ALA A 1 96 ? -12.182 -2.804 10.506 1.00 91.44 96 ALA A CA 1
ATOM 739 C C . ALA A 1 96 ? -13.644 -3.272 10.407 1.00 91.44 96 ALA A C 1
ATOM 741 O O . ALA A 1 96 ? -14.473 -2.843 11.213 1.00 91.44 96 ALA A O 1
ATOM 742 N N . ILE A 1 97 ? -13.947 -4.194 9.484 1.00 91.75 97 ILE A N 1
ATOM 743 C CA . ILE A 1 97 ? -15.292 -4.770 9.320 1.00 91.75 97 ILE A CA 1
ATOM 744 C C . ILE A 1 97 ? -15.729 -5.515 10.582 1.00 91.75 97 ILE A C 1
ATOM 746 O O . ILE A 1 97 ? -16.821 -5.266 11.090 1.00 91.75 97 ILE A O 1
ATOM 750 N N . LEU A 1 98 ? -14.881 -6.391 11.127 1.00 91.12 98 LEU A N 1
ATOM 751 C CA . LEU A 1 98 ? -15.202 -7.160 12.334 1.00 91.12 98 LEU A CA 1
ATOM 752 C C . LEU A 1 98 ? -15.512 -6.246 13.526 1.00 91.12 98 LEU A C 1
ATOM 754 O O . LEU A 1 98 ? -16.457 -6.497 14.275 1.00 91.12 98 LEU A O 1
ATOM 758 N N . LYS A 1 99 ? -14.757 -5.150 13.684 1.00 87.44 99 LYS A N 1
ATOM 759 C CA . LYS A 1 99 ? -15.021 -4.146 14.722 1.00 87.44 99 LYS A CA 1
ATOM 760 C C . LYS A 1 99 ? -16.376 -3.460 14.525 1.00 87.44 99 LYS A C 1
ATOM 762 O O . LYS A 1 99 ? -17.081 -3.233 15.506 1.00 87.44 99 LYS A O 1
ATOM 767 N N . MET A 1 100 ? -16.742 -3.132 13.285 1.00 86.00 100 MET A N 1
ATOM 768 C CA . MET A 1 100 ? -18.038 -2.517 12.981 1.00 86.00 100 MET A CA 1
ATOM 769 C C . MET A 1 100 ? -19.188 -3.481 13.283 1.00 86.00 100 MET A C 1
ATOM 771 O O . MET A 1 100 ? -20.087 -3.109 14.028 1.00 86.00 100 MET A O 1
ATOM 775 N N . LEU A 1 101 ? -19.103 -4.736 12.830 1.00 88.00 101 LEU A N 1
ATOM 776 C CA . LEU A 1 101 ? -20.122 -5.762 13.087 1.00 88.00 101 LEU A CA 1
ATOM 777 C C . LEU A 1 101 ? -20.339 -6.029 14.582 1.00 88.00 101 LEU A C 1
ATOM 779 O O . LEU A 1 101 ? -21.473 -6.200 15.017 1.00 88.00 101 LEU A O 1
ATOM 783 N N . LYS A 1 102 ? -19.270 -6.020 15.387 1.00 79.81 102 LYS A N 1
ATOM 784 C CA . LYS A 1 102 ? -19.369 -6.190 16.846 1.00 79.81 102 LYS A CA 1
ATOM 785 C C . LYS A 1 102 ? -20.012 -4.992 17.556 1.00 79.81 102 LYS A C 1
ATOM 787 O O . LYS A 1 102 ? -20.474 -5.140 18.672 1.00 79.81 102 LYS A O 1
ATOM 792 N N . THR A 1 103 ? -19.994 -3.810 16.943 1.00 71.75 103 THR A N 1
ATOM 793 C CA . THR A 1 103 ? -20.588 -2.595 17.528 1.00 71.75 103 THR A CA 1
ATOM 794 C C . THR A 1 103 ? -22.083 -2.480 17.203 1.00 71.75 103 THR A C 1
ATOM 796 O O . THR A 1 103 ? -22.793 -1.717 17.849 1.00 71.75 103 THR A O 1
ATOM 799 N N . THR A 1 104 ? -22.559 -3.195 16.180 1.00 63.34 104 THR A N 1
ATOM 800 C CA . THR A 1 104 ? -23.954 -3.148 15.710 1.00 63.34 104 THR A CA 1
ATOM 801 C C . THR A 1 104 ? -24.848 -4.224 16.347 1.00 63.34 104 THR A C 1
ATOM 803 O O . THR A 1 104 ? -26.065 -4.093 16.267 1.00 63.34 104 THR A O 1
ATOM 806 N N . ASN A 1 105 ? -24.264 -5.245 16.988 1.00 50.69 105 ASN A N 1
ATOM 807 C CA . ASN A 1 105 ? -24.962 -6.255 17.801 1.00 50.69 105 ASN A CA 1
ATOM 808 C C . ASN A 1 105 ? -24.815 -5.946 19.292 1.00 50.69 105 ASN A C 1
ATOM 810 O O . ASN A 1 105 ? -25.771 -6.239 20.039 1.00 50.69 105 ASN A O 1
#

Foldseek 3Di:
DDPVVVVLLVVLVVQLVVLVVQLVVLVVCCVVVVDVLSVLLNQLSVQLNVLSVVLVVVLVVCVVPHDPVVSVVVVVVSVVSNVVSVVSNVVSVVVVVVVVVVVVD

Organism: NCBI:txid429344